Protein AF-A0A9D8DVA3-F1 (afdb_monomer_lite)

Foldseek 3Di:
DPPQQQDDDPDDDDDVPDDDDDDPPDDDDDDADPVGDDDDDDDDDDDQVPDDGSDPPDDSDDDDDDD

pLDDT: mean 89.7, std 8.9, range [57.72, 97.5]

Radius of gyration: 14.86 Å; chains: 1; bounding box: 30×41×29 Å

Sequence (67 aa):
MDRGVFTAWHEIVPHAGDQHTIYPDTLHWFQAGPEGAIVTEFSTRSTDEFDVFTDPDIRRVTVVTDS

Secondary structure (DSSP, 8-state):
--TTT--------PPTT----PPTT--------TT--------SS--GGG---SSTT--SSPPP---

Structure (mmCIF, N/CA/C/O backbone):
data_AF-A0A9D8DVA3-F1
#
_entry.id   AF-A0A9D8DVA3-F1
#
loop_
_atom_site.group_PDB
_atom_site.id
_atom_site.type_symbol
_atom_site.label_atom_id
_atom_site.label_alt_id
_atom_site.label_comp_id
_atom_site.label_asym_id
_atom_site.label_entity_id
_atom_site.label_seq_id
_atom_site.pdbx_PDB_ins_code
_atom_site.Cartn_x
_atom_site.Cartn_y
_atom_site.Cartn_z
_atom_site.occupancy
_atom_site.B_iso_or_equiv
_atom_site.auth_seq_id
_atom_site.auth_comp_id
_atom_site.auth_asym_id
_atom_site.auth_atom_id
_atom_site.pdbx_PDB_model_num
ATOM 1 N N . MET A 1 1 ? -10.180 -10.271 -7.937 1.00 57.72 1 MET A N 1
ATOM 2 C CA . MET A 1 1 ? -10.153 -9.476 -6.697 1.00 57.72 1 MET A CA 1
ATOM 3 C C . MET A 1 1 ? -11.586 -9.202 -6.308 1.00 57.72 1 MET A C 1
ATOM 5 O O . MET A 1 1 ? -12.363 -8.847 -7.193 1.00 57.72 1 MET A O 1
ATOM 9 N N . ASP A 1 2 ? -11.949 -9.452 -5.053 1.00 58.69 2 ASP A N 1
ATOM 10 C CA . ASP A 1 2 ? -13.266 -9.060 -4.562 1.00 58.69 2 ASP A CA 1
ATOM 11 C C . ASP A 1 2 ? -13.342 -7.527 -4.563 1.00 58.69 2 ASP A C 1
ATOM 13 O O . ASP A 1 2 ? -12.488 -6.850 -3.992 1.00 58.69 2 ASP A O 1
ATOM 17 N N . ARG A 1 3 ? -14.310 -6.972 -5.294 1.00 62.06 3 ARG A N 1
ATOM 18 C CA . ARG A 1 3 ? -14.434 -5.523 -5.513 1.00 62.06 3 ARG A CA 1
ATOM 19 C C . ARG A 1 3 ? -14.922 -4.775 -4.266 1.00 62.06 3 ARG A C 1
ATOM 21 O O . ARG A 1 3 ? -14.894 -3.551 -4.283 1.00 62.06 3 ARG A O 1
ATOM 28 N N . GLY A 1 4 ? -15.388 -5.472 -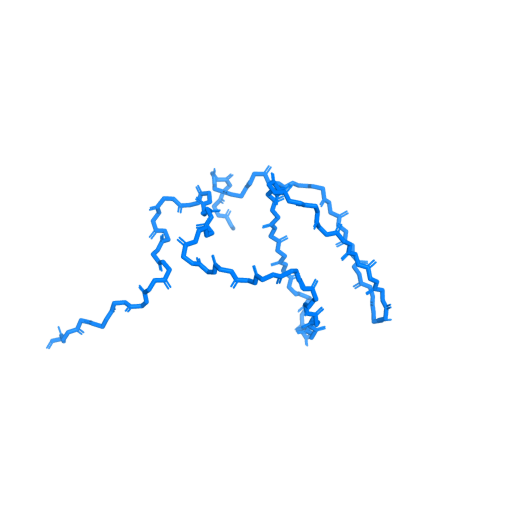3.226 1.00 82.50 4 GLY A N 1
ATOM 29 C CA . GLY A 1 4 ? -16.008 -4.842 -2.055 1.00 82.50 4 GLY A CA 1
ATOM 30 C C . GLY A 1 4 ? -15.039 -4.144 -1.093 1.00 82.50 4 GLY A C 1
ATOM 31 O O . GLY A 1 4 ? -15.401 -3.122 -0.517 1.00 82.50 4 GLY A O 1
ATOM 32 N N . VAL A 1 5 ? -13.820 -4.668 -0.931 1.00 90.00 5 VAL A N 1
ATOM 33 C CA . VAL A 1 5 ? -12.886 -4.228 0.130 1.00 90.00 5 VAL A CA 1
ATOM 34 C C . VAL A 1 5 ? -11.735 -3.360 -0.382 1.00 90.00 5 VAL A C 1
ATOM 36 O O . VAL A 1 5 ? -11.175 -2.569 0.370 1.00 90.00 5 VAL A O 1
ATOM 39 N N . PHE A 1 6 ? -11.401 -3.434 -1.671 1.00 91.69 6 PHE A N 1
ATOM 40 C CA . PHE A 1 6 ? -10.441 -2.527 -2.303 1.00 91.69 6 PHE A CA 1
ATOM 41 C C . PHE A 1 6 ? -11.168 -1.260 -2.764 1.00 91.69 6 PHE A C 1
ATOM 43 O O . PHE A 1 6 ? -11.988 -1.306 -3.679 1.00 91.69 6 PHE A O 1
ATOM 50 N N . THR A 1 7 ? -10.896 -0.124 -2.122 1.00 93.38 7 THR A N 1
ATOM 51 C CA . THR A 1 7 ? -11.652 1.123 -2.355 1.00 93.38 7 THR A CA 1
ATOM 52 C C . THR A 1 7 ? -10.811 2.282 -2.900 1.00 93.38 7 THR A C 1
ATOM 54 O O . THR A 1 7 ? -11.377 3.230 -3.443 1.00 93.38 7 THR A O 1
ATOM 57 N N . ALA A 1 8 ? -9.478 2.203 -2.828 1.00 94.19 8 ALA A N 1
ATOM 58 C CA . ALA A 1 8 ? -8.562 3.171 -3.436 1.00 94.19 8 ALA A CA 1
ATOM 59 C C . ALA A 1 8 ? -8.207 2.762 -4.879 1.00 94.19 8 ALA A C 1
ATOM 61 O O . ALA A 1 8 ? -7.831 1.618 -5.107 1.00 94.19 8 ALA A O 1
ATOM 62 N N . TRP A 1 9 ? -8.312 3.681 -5.850 1.00 95.38 9 TRP A N 1
ATOM 63 C CA . TRP A 1 9 ? -8.136 3.369 -7.286 1.00 95.38 9 TRP A CA 1
ATOM 64 C C . TRP A 1 9 ? -7.287 4.386 -8.064 1.00 95.38 9 TRP A C 1
ATOM 66 O O . TRP A 1 9 ? -7.256 4.359 -9.293 1.00 95.38 9 TRP A O 1
ATOM 76 N N . HIS A 1 10 ? -6.609 5.303 -7.370 1.00 95.50 10 HIS A N 1
ATOM 77 C CA . HIS A 1 10 ? -5.615 6.162 -8.007 1.00 95.50 10 HIS A CA 1
ATOM 78 C C . HIS A 1 10 ? -4.341 5.348 -8.258 1.00 95.50 10 HIS A C 1
ATOM 80 O O . HIS A 1 10 ? -3.641 4.994 -7.313 1.00 95.50 10 HIS A O 1
ATOM 86 N N . GLU A 1 11 ? -4.079 5.013 -9.521 1.00 96.75 11 GLU A N 1
ATOM 87 C CA . GLU A 1 11 ? -2.940 4.186 -9.915 1.00 96.75 11 GLU A CA 1
ATOM 88 C C . GLU A 1 11 ? -1.666 5.017 -10.075 1.00 96.75 11 GLU A C 1
ATOM 90 O O . GLU A 1 11 ? -1.658 6.080 -10.700 1.00 96.75 11 GLU A O 1
ATOM 95 N N . ILE A 1 12 ? -0.574 4.477 -9.539 1.00 96.56 12 ILE A N 1
ATOM 96 C CA . ILE A 1 12 ? 0.783 4.977 -9.717 1.00 96.56 12 ILE A CA 1
ATOM 97 C C . ILE A 1 12 ? 1.638 3.772 -10.099 1.00 96.56 12 ILE A C 1
ATOM 99 O O . ILE A 1 12 ? 1.600 2.751 -9.415 1.00 96.56 12 ILE A O 1
ATOM 103 N N . VAL A 1 13 ? 2.407 3.893 -11.181 1.00 96.44 13 VAL A N 1
ATOM 104 C CA . VAL A 1 13 ? 3.300 2.836 -11.677 1.00 96.44 13 VAL A CA 1
ATOM 105 C C . VAL A 1 13 ? 4.751 3.268 -11.442 1.00 96.44 13 VAL A C 1
ATOM 107 O O . VAL A 1 13 ? 5.329 3.932 -12.306 1.00 96.44 13 VAL A O 1
ATOM 110 N N . PRO A 1 14 ? 5.333 2.971 -10.264 1.00 93.19 14 PRO A N 1
ATOM 111 C CA . PRO A 1 14 ? 6.722 3.304 -9.977 1.00 93.19 14 PRO A CA 1
ATOM 112 C C . PRO A 1 14 ? 7.678 2.370 -10.729 1.00 93.19 14 PRO A C 1
ATOM 114 O O . PRO A 1 14 ? 7.535 1.146 -10.694 1.00 93.19 14 PRO A O 1
ATOM 117 N N . HIS A 1 15 ? 8.681 2.951 -11.380 1.00 95.38 15 HIS A N 1
ATOM 118 C CA . HIS A 1 15 ? 9.816 2.237 -11.957 1.00 95.38 15 HIS A CA 1
ATOM 119 C C . HIS A 1 15 ? 10.983 2.172 -10.962 1.00 95.38 15 HIS A C 1
ATOM 121 O O . HIS A 1 15 ? 10.972 2.789 -9.898 1.00 95.38 15 HIS A O 1
ATOM 127 N N . ALA A 1 16 ? 12.026 1.412 -11.303 1.00 96.06 16 ALA A N 1
ATOM 128 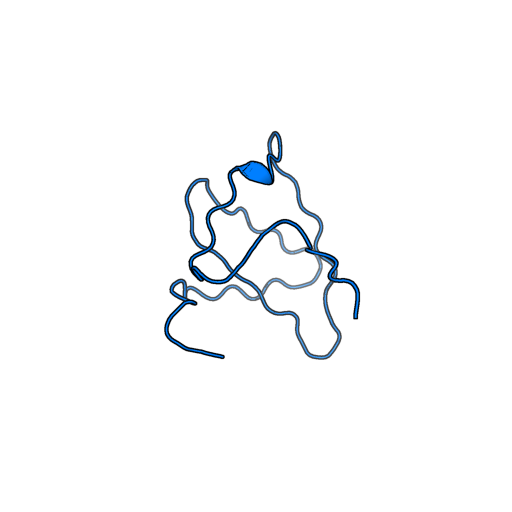C CA . ALA A 1 16 ? 13.213 1.304 -10.463 1.00 96.06 16 ALA A CA 1
ATOM 129 C C . ALA A 1 16 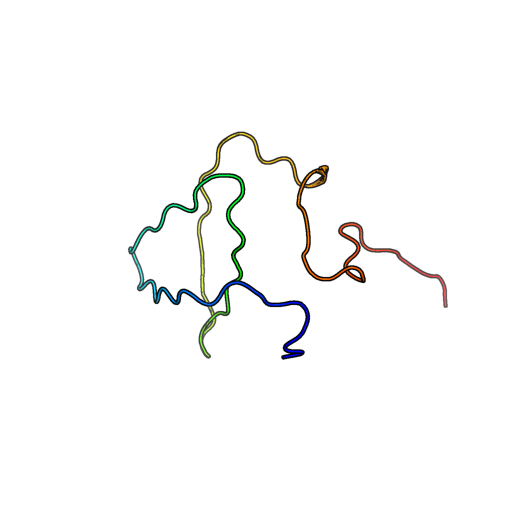? 13.852 2.684 -10.212 1.00 96.06 16 ALA A C 1
ATOM 131 O O . ALA A 1 16 ? 14.263 3.366 -11.149 1.00 96.06 16 ALA A O 1
ATOM 132 N N . GLY A 1 17 ? 13.963 3.059 -8.936 1.00 96.31 17 GLY A N 1
ATOM 133 C CA . GLY A 1 17 ? 14.495 4.355 -8.503 1.00 96.31 17 GLY A CA 1
ATOM 134 C C . GLY A 1 17 ? 13.439 5.447 -8.313 1.00 96.31 17 GLY A C 1
ATOM 135 O O . GLY A 1 17 ? 13.763 6.475 -7.718 1.00 96.31 17 GLY A O 1
ATOM 136 N N . ASP A 1 18 ? 12.194 5.227 -8.746 1.00 97.50 18 ASP A N 1
ATOM 137 C CA . ASP A 1 18 ? 11.098 6.148 -8.457 1.00 97.50 18 ASP A CA 1
ATOM 138 C C . ASP A 1 18 ? 10.754 6.118 -6.963 1.00 97.50 18 ASP A C 1
ATOM 140 O O . ASP A 1 18 ? 10.808 5.079 -6.300 1.00 97.50 18 ASP A O 1
ATOM 144 N N . GLN A 1 19 ? 10.360 7.277 -6.438 1.00 97.00 19 GLN A N 1
ATOM 145 C CA . GLN A 1 19 ? 9.905 7.429 -5.063 1.00 97.00 19 GLN A CA 1
ATOM 146 C C . GLN A 1 19 ? 8.492 8.001 -5.044 1.00 97.00 19 GLN A C 1
ATOM 148 O O . GLN A 1 19 ? 8.180 8.953 -5.761 1.00 97.00 19 GLN A O 1
ATOM 153 N N . HIS A 1 20 ? 7.659 7.462 -4.159 1.00 96.19 20 HIS A N 1
ATOM 154 C CA . HIS A 1 20 ? 6.339 8.000 -3.874 1.00 96.19 20 HIS A CA 1
ATOM 155 C C . HIS A 1 20 ? 6.126 8.129 -2.364 1.00 96.19 20 HIS A C 1
ATOM 157 O O . HIS A 1 20 ? 6.518 7.246 -1.604 1.00 96.19 20 HIS A O 1
ATOM 163 N N . THR A 1 21 ? 5.503 9.229 -1.938 1.00 96.44 21 THR A N 1
ATOM 164 C CA . THR A 1 21 ? 5.170 9.479 -0.532 1.00 96.44 21 THR A CA 1
ATOM 165 C C . THR A 1 21 ? 3.676 9.298 -0.329 1.00 96.44 21 THR A C 1
ATOM 167 O O . THR A 1 21 ? 2.879 10.048 -0.890 1.00 96.44 21 THR A O 1
ATOM 170 N N . ILE A 1 22 ? 3.313 8.343 0.522 1.00 95.56 22 ILE A N 1
ATOM 171 C CA . ILE A 1 22 ? 1.938 8.143 0.975 1.00 95.56 22 ILE A CA 1
ATOM 172 C C . ILE A 1 22 ? 1.737 8.988 2.233 1.00 95.56 22 ILE A C 1
ATOM 174 O O . ILE A 1 22 ? 2.500 8.880 3.194 1.00 95.56 22 ILE A O 1
ATOM 178 N N . TYR A 1 23 ? 0.742 9.871 2.212 1.00 94.75 23 TYR A N 1
ATOM 179 C CA . TYR A 1 23 ? 0.428 10.723 3.356 1.00 94.75 23 TYR A CA 1
ATOM 180 C C . TYR A 1 23 ? -0.332 9.943 4.445 1.00 94.75 23 TYR A C 1
ATOM 182 O O . TYR A 1 23 ? -0.978 8.939 4.134 1.00 94.75 23 TYR A O 1
ATOM 190 N N . PRO A 1 24 ? -0.284 10.391 5.716 1.00 93.19 24 PRO A N 1
ATOM 191 C CA . PRO A 1 24 ? -1.054 9.778 6.799 1.00 93.19 24 PRO A CA 1
ATOM 192 C C . PRO A 1 24 ? -2.543 9.636 6.459 1.00 93.19 24 PRO A C 1
ATOM 194 O O . PRO A 1 24 ? -3.077 10.414 5.666 1.00 93.19 24 PRO A O 1
ATOM 197 N N . ASP A 1 25 ? -3.200 8.642 7.059 1.00 91.56 25 ASP A N 1
ATOM 198 C CA . ASP A 1 25 ? -4.638 8.368 6.911 1.00 91.56 25 ASP A CA 1
ATOM 199 C C . ASP A 1 25 ? -5.119 8.237 5.450 1.00 91.56 25 ASP A C 1
ATOM 201 O O . ASP A 1 25 ? -6.274 8.514 5.121 1.00 91.56 25 ASP A O 1
ATOM 205 N N . THR A 1 26 ? -4.230 7.793 4.553 1.00 94.56 26 THR A N 1
ATOM 206 C CA . THR A 1 26 ? -4.528 7.571 3.132 1.00 94.56 26 THR A CA 1
ATOM 207 C C . THR A 1 26 ? -4.622 6.076 2.837 1.00 94.56 26 THR A C 1
ATOM 209 O O . THR A 1 26 ? -3.642 5.344 2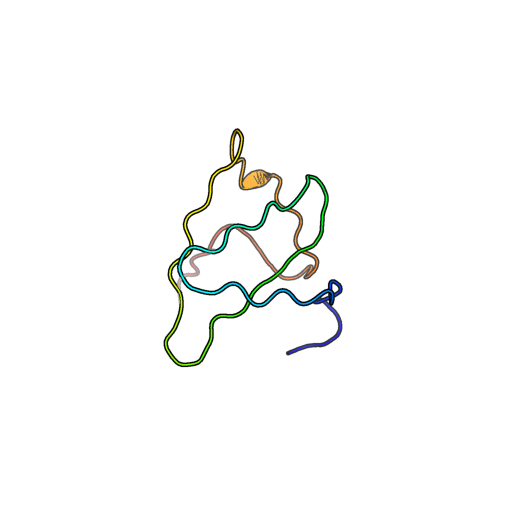.980 1.00 94.56 26 THR A O 1
ATOM 212 N N . LEU A 1 27 ? -5.790 5.616 2.379 1.00 95.12 27 LEU A N 1
ATOM 213 C CA . LEU A 1 27 ? -5.970 4.235 1.921 1.00 95.12 27 LEU A CA 1
ATOM 214 C C . LEU A 1 27 ? -5.101 3.958 0.690 1.00 95.12 27 LEU A C 1
ATOM 216 O O . LEU A 1 27 ? -5.136 4.709 -0.285 1.00 95.12 27 LEU A O 1
ATOM 220 N N . HIS A 1 28 ? -4.363 2.853 0.722 1.00 95.88 28 HIS A N 1
ATOM 221 C CA . HIS A 1 28 ? -3.496 2.424 -0.366 1.00 95.88 28 HIS A CA 1
ATOM 222 C C . HIS A 1 28 ? -3.354 0.900 -0.371 1.00 95.88 28 HIS A C 1
ATOM 224 O O . HIS A 1 28 ? -3.460 0.238 0.658 1.00 95.88 28 HIS A O 1
ATOM 230 N N . TRP A 1 29 ? -3.118 0.345 -1.551 1.00 95.44 29 TRP A N 1
ATOM 231 C CA . TRP A 1 29 ? -2.736 -1.044 -1.767 1.00 95.44 29 TRP A CA 1
ATOM 232 C C . TRP A 1 29 ? -1.868 -1.086 -3.023 1.00 95.44 29 TRP A C 1
ATOM 234 O O . TRP A 1 29 ? -1.921 -0.174 -3.849 1.00 95.44 29 TRP A O 1
ATOM 244 N N . PHE A 1 30 ? -1.054 -2.123 -3.168 1.00 96.25 30 PHE A N 1
ATOM 245 C CA . PHE A 1 30 ? -0.203 -2.281 -4.339 1.00 96.25 30 PHE A CA 1
ATOM 246 C C . PHE A 1 30 ? -0.127 -3.743 -4.757 1.00 96.25 30 PHE A C 1
ATOM 248 O O . PHE A 1 30 ? -0.344 -4.662 -3.967 1.00 96.25 30 PHE A O 1
ATOM 255 N N . GLN A 1 31 ? 0.192 -3.945 -6.028 1.00 96.31 31 GLN A N 1
ATOM 256 C CA . GLN A 1 31 ? 0.401 -5.252 -6.622 1.00 96.31 31 GLN A CA 1
ATOM 257 C C . GLN A 1 31 ? 1.663 -5.189 -7.481 1.00 96.31 31 GLN A C 1
ATOM 259 O O . GLN A 1 31 ? 1.822 -4.277 -8.288 1.00 96.31 31 GLN A O 1
ATOM 264 N N . ALA A 1 32 ? 2.565 -6.153 -7.300 1.00 96.69 32 ALA A N 1
ATOM 265 C CA . ALA A 1 32 ? 3.753 -6.263 -8.136 1.00 96.69 32 ALA A CA 1
ATOM 266 C C . ALA A 1 32 ? 3.405 -6.772 -9.546 1.00 96.69 32 ALA A C 1
ATOM 268 O O . ALA A 1 32 ? 2.415 -7.481 -9.742 1.00 96.69 32 ALA A O 1
ATOM 269 N N . GLY A 1 33 ? 4.260 -6.443 -10.517 1.00 95.19 33 GLY A N 1
ATO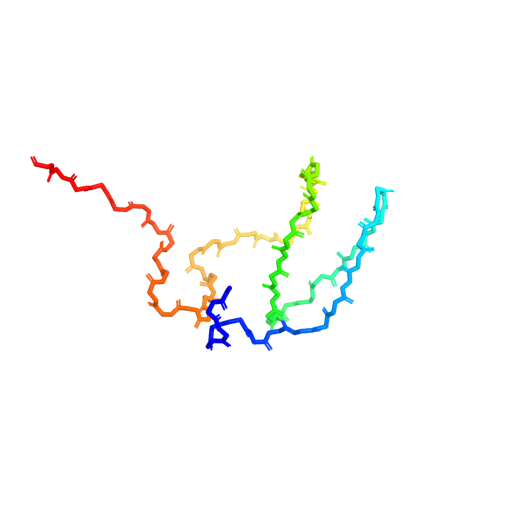M 270 C CA . GLY A 1 33 ? 4.192 -7.016 -11.858 1.00 95.19 33 GLY A CA 1
ATOM 271 C C . GLY A 1 33 ? 4.603 -8.499 -11.899 1.00 95.19 33 GLY A C 1
ATOM 272 O O . GLY A 1 33 ? 4.959 -9.080 -10.872 1.00 95.19 33 GLY A O 1
ATOM 273 N N . PRO A 1 34 ? 4.602 -9.122 -13.093 1.00 96.69 34 PRO A N 1
ATOM 274 C CA . PRO A 1 34 ? 4.901 -10.550 -13.265 1.00 96.69 34 PRO A CA 1
ATOM 275 C C . PRO A 1 34 ? 6.279 -10.994 -12.755 1.00 96.69 34 PRO A C 1
ATOM 277 O O . PRO A 1 34 ? 6.457 -12.154 -12.399 1.00 96.69 34 PRO A O 1
ATOM 280 N N . GLU A 1 35 ? 7.248 -10.080 -12.717 1.00 96.75 35 GLU A N 1
ATOM 281 C CA . GLU A 1 35 ? 8.620 -10.339 -12.263 1.00 96.75 35 GLU A CA 1
ATOM 282 C C . GLU A 1 35 ? 8.816 -10.068 -10.759 1.00 96.75 35 GLU A C 1
ATOM 284 O O . GLU A 1 35 ? 9.915 -10.227 -10.230 1.00 96.75 35 GLU A O 1
ATOM 289 N N . GLY A 1 36 ? 7.752 -9.680 -10.049 1.00 96.44 36 GLY A N 1
ATOM 290 C CA . GLY A 1 36 ? 7.833 -9.210 -8.670 1.00 96.44 36 GLY A CA 1
ATOM 291 C C . GLY A 1 36 ? 8.325 -7.762 -8.563 1.00 96.44 36 GLY A C 1
ATOM 292 O O . GLY A 1 36 ? 8.437 -7.042 -9.555 1.00 96.44 36 GLY A O 1
ATOM 293 N N . ALA A 1 37 ? 8.565 -7.313 -7.331 1.00 96.25 37 ALA A N 1
ATOM 294 C CA . ALA A 1 37 ? 9.094 -5.986 -7.030 1.00 96.25 37 ALA A CA 1
ATOM 295 C C . ALA A 1 37 ? 9.844 -6.001 -5.690 1.00 96.25 37 ALA A C 1
ATOM 297 O O . ALA A 1 37 ? 9.500 -6.769 -4.790 1.00 96.25 37 ALA A O 1
ATOM 298 N N . ILE A 1 38 ? 10.839 -5.123 -5.551 1.00 96.25 38 ILE A N 1
ATOM 299 C CA . ILE A 1 38 ? 11.473 -4.795 -4.269 1.00 96.25 38 ILE A CA 1
ATOM 300 C C . ILE A 1 38 ? 11.119 -3.344 -3.957 1.00 96.25 38 ILE A C 1
ATOM 302 O O . ILE A 1 38 ? 11.355 -2.462 -4.781 1.00 96.25 38 ILE A O 1
ATOM 306 N N . VAL A 1 39 ? 10.561 -3.109 -2.772 1.00 96.25 39 VAL A N 1
ATOM 307 C CA . VAL A 1 39 ? 10.188 -1.779 -2.284 1.00 96.25 39 VAL A CA 1
ATOM 308 C C . VAL A 1 39 ? 10.905 -1.540 -0.963 1.00 96.25 39 VAL A C 1
ATOM 310 O O . VAL A 1 39 ? 10.908 -2.410 -0.094 1.00 96.25 39 VAL A O 1
ATOM 313 N N . THR A 1 40 ? 11.501 -0.362 -0.815 1.00 96.25 40 THR A N 1
ATOM 314 C CA . THR A 1 40 ? 12.060 0.098 0.458 1.00 96.25 40 THR A CA 1
ATOM 315 C C . THR A 1 40 ? 11.110 1.122 1.060 1.00 96.25 40 THR A C 1
ATOM 317 O O . THR A 1 40 ? 10.806 2.126 0.418 1.00 96.25 40 THR A O 1
ATOM 320 N N . GLU A 1 41 ? 10.655 0.883 2.287 1.00 94.62 41 GLU A N 1
ATOM 321 C CA . GLU A 1 41 ? 9.818 1.822 3.033 1.00 94.62 41 GLU A CA 1
ATOM 322 C C . GLU A 1 41 ? 10.679 2.708 3.940 1.00 94.62 41 GLU A C 1
ATOM 324 O O . GLU A 1 41 ? 11.551 2.223 4.664 1.00 94.62 41 GLU A O 1
ATOM 329 N N . PHE A 1 42 ? 10.394 4.009 3.927 1.00 95.12 42 PHE A N 1
ATOM 330 C CA . PHE A 1 42 ? 10.862 4.946 4.940 1.00 95.12 42 PHE A CA 1
ATOM 331 C C . PHE A 1 42 ? 9.649 5.614 5.576 1.00 95.12 42 PHE A C 1
ATOM 333 O O . PHE A 1 42 ? 8.915 6.340 4.905 1.00 95.12 42 PHE A O 1
ATOM 340 N N . SER A 1 43 ? 9.454 5.392 6.870 1.00 91.56 43 SER A N 1
ATOM 341 C CA . SER A 1 43 ? 8.345 5.959 7.628 1.00 91.56 43 SER A CA 1
ATOM 342 C C . SER A 1 43 ? 8.840 6.684 8.876 1.00 91.56 43 SER A C 1
ATOM 344 O O . SER A 1 43 ? 10.019 6.653 9.244 1.00 91.56 43 SER A O 1
ATOM 346 N N . THR A 1 44 ? 7.918 7.389 9.530 1.00 89.31 44 THR A N 1
ATOM 347 C CA . THR A 1 44 ? 8.083 7.728 10.945 1.00 89.31 44 THR A CA 1
ATOM 348 C C . THR A 1 44 ? 8.020 6.431 11.771 1.00 89.31 44 THR A C 1
ATOM 350 O O . THR A 1 44 ? 8.286 5.342 11.269 1.00 89.31 44 THR A O 1
ATOM 353 N N . ARG A 1 45 ? 7.715 6.490 13.069 1.00 90.31 45 ARG A N 1
ATOM 354 C CA . ARG A 1 45 ? 7.593 5.257 13.852 1.00 90.31 45 ARG A CA 1
ATOM 355 C C . ARG A 1 45 ? 6.463 4.387 13.282 1.00 90.31 45 ARG A C 1
ATOM 357 O O . ARG A 1 45 ? 5.303 4.760 13.418 1.00 90.31 45 ARG A O 1
ATOM 364 N N . SER A 1 46 ? 6.813 3.234 12.715 1.00 85.31 46 SER A N 1
ATOM 365 C CA . SER A 1 46 ? 5.836 2.226 12.308 1.00 85.31 46 SER A CA 1
ATOM 366 C C . SER A 1 46 ? 5.243 1.536 13.539 1.00 85.31 46 SER A C 1
ATOM 368 O O . SER A 1 46 ? 5.964 1.128 14.459 1.00 85.31 46 SER A O 1
ATOM 370 N N . THR A 1 47 ? 3.916 1.467 13.573 1.00 87.00 47 THR A N 1
ATOM 371 C CA . THR A 1 47 ? 3.126 0.840 14.637 1.00 87.00 47 THR A CA 1
ATOM 372 C C . THR A 1 47 ? 1.981 0.053 14.027 1.00 87.00 47 THR A C 1
ATOM 374 O O . THR A 1 47 ? 0.814 0.419 14.127 1.00 87.00 47 THR A O 1
ATOM 377 N N . ASP A 1 48 ? 2.372 -1.056 13.427 1.00 80.56 48 ASP A N 1
ATOM 378 C CA . ASP A 1 48 ? 1.600 -2.220 13.022 1.00 80.56 48 ASP A CA 1
ATOM 379 C C . ASP A 1 48 ? 0.214 -2.423 13.673 1.00 80.56 48 ASP A C 1
ATOM 381 O O . ASP A 1 48 ? -0.780 -2.688 12.998 1.00 80.56 48 ASP A O 1
ATOM 385 N N . GLU A 1 49 ? 0.135 -2.330 14.999 1.00 78.00 49 GLU A N 1
ATOM 386 C CA . GLU A 1 49 ? -1.085 -2.540 15.791 1.00 78.00 49 GLU A CA 1
ATOM 387 C C . GLU A 1 49 ? -2.226 -1.553 15.501 1.00 78.00 49 GLU A C 1
A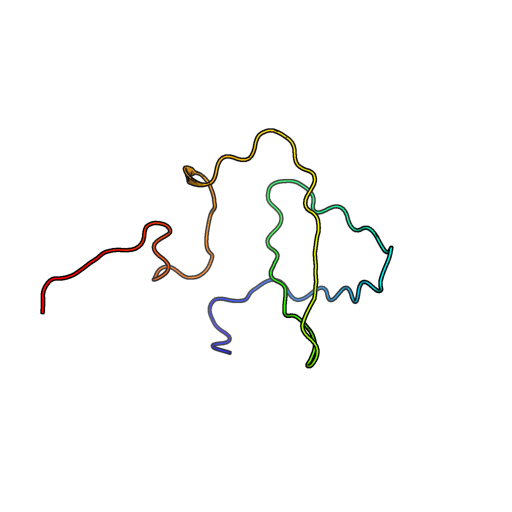TOM 389 O O . GLU A 1 49 ? -3.374 -1.844 15.836 1.00 78.00 49 GLU A O 1
ATOM 394 N N . PHE A 1 50 ? -1.923 -0.417 14.869 1.00 81.19 50 PHE A N 1
ATOM 395 C CA . PHE A 1 50 ? -2.900 0.612 14.511 1.00 81.19 50 PHE A CA 1
ATOM 396 C C . PHE A 1 50 ? -3.282 0.610 13.027 1.00 81.19 50 PHE A C 1
ATOM 398 O O . PHE A 1 50 ? -4.070 1.462 12.616 1.00 81.19 50 PHE A O 1
ATOM 405 N N . ASP A 1 51 ? -2.769 -0.328 12.224 1.00 85.94 51 ASP A N 1
ATOM 406 C CA . ASP A 1 51 ? -3.154 -0.413 10.814 1.00 85.94 51 ASP A CA 1
ATOM 407 C C . ASP A 1 51 ? -4.635 -0.784 10.677 1.00 85.94 51 ASP A C 1
ATOM 409 O O . ASP A 1 51 ? -5.116 -1.779 11.229 1.00 85.94 51 ASP A O 1
ATOM 413 N N . VAL A 1 52 ? -5.354 0.017 9.893 1.00 87.50 52 VAL A N 1
ATOM 414 C CA . VAL A 1 52 ? -6.769 -0.191 9.587 1.00 87.50 52 VAL A CA 1
ATOM 415 C C . VAL A 1 52 ? -6.888 -0.867 8.227 1.00 87.50 52 VAL A C 1
ATOM 417 O O . VAL A 1 52 ? -6.552 -0.282 7.199 1.00 87.50 52 VAL A O 1
ATOM 420 N N . PHE A 1 53 ? -7.411 -2.092 8.218 1.00 91.31 53 PHE A N 1
ATOM 421 C CA . PHE A 1 53 ? -7.733 -2.816 6.992 1.00 91.31 53 PHE A CA 1
ATOM 422 C C . PHE A 1 53 ? -9.173 -2.526 6.569 1.00 91.31 53 PHE A C 1
ATOM 424 O O . PHE A 1 53 ? -10.085 -2.485 7.394 1.00 91.31 53 PHE A O 1
ATOM 431 N N . THR A 1 54 ? -9.385 -2.331 5.269 1.00 91.38 54 THR A N 1
ATOM 432 C CA . THR A 1 54 ? -10.730 -2.163 4.698 1.00 91.38 54 THR A CA 1
ATOM 433 C C . THR A 1 54 ? -11.509 -3.473 4.631 1.00 91.38 54 THR A C 1
ATOM 435 O O . THR A 1 54 ? -12.737 -3.454 4.608 1.00 91.38 54 THR A O 1
ATOM 438 N N . ASP A 1 55 ? -10.804 -4.602 4.602 1.00 91.44 55 ASP A N 1
ATOM 439 C CA . ASP A 1 55 ? -11.384 -5.935 4.691 1.00 91.44 55 ASP A CA 1
ATOM 440 C C . ASP A 1 55 ? -11.584 -6.321 6.172 1.00 91.44 55 ASP A C 1
ATOM 442 O O . ASP A 1 55 ? -10.595 -6.435 6.905 1.00 91.44 55 ASP A O 1
ATOM 446 N N . PRO A 1 56 ? -12.837 -6.516 6.633 1.00 88.38 56 PRO A N 1
ATOM 447 C CA . PRO A 1 56 ? -13.131 -6.835 8.030 1.00 88.38 56 PRO A CA 1
ATOM 448 C C . PRO A 1 56 ? -12.670 -8.237 8.451 1.00 88.38 56 PRO A C 1
ATOM 450 O O . PRO A 1 56 ? -12.600 -8.510 9.653 1.00 88.38 56 PRO A O 1
ATOM 453 N N . ASP A 1 57 ? -12.361 -9.120 7.499 1.00 88.94 57 ASP A N 1
ATOM 454 C CA . ASP A 1 57 ? -11.941 -10.492 7.781 1.00 88.94 57 ASP A CA 1
ATOM 455 C C . ASP A 1 57 ? -10.422 -10.606 7.996 1.00 88.94 57 ASP A C 1
ATOM 457 O O . ASP A 1 57 ? -9.936 -11.618 8.518 1.00 88.94 57 ASP A O 1
ATOM 461 N N . ILE A 1 58 ? -9.654 -9.561 7.663 1.00 88.12 58 ILE A N 1
ATOM 462 C CA . ILE A 1 58 ? -8.207 -9.545 7.883 1.00 88.12 58 ILE A CA 1
ATOM 463 C C . ILE A 1 58 ? -7.903 -9.457 9.379 1.00 88.12 58 ILE A C 1
ATOM 465 O O . ILE A 1 58 ? -8.241 -8.498 10.074 1.00 88.12 58 ILE A O 1
ATOM 469 N N . ARG A 1 59 ? -7.159 -10.453 9.867 1.00 84.88 59 ARG A N 1
ATOM 470 C CA . ARG A 1 59 ? -6.519 -10.419 11.183 1.00 84.88 59 ARG A CA 1
ATOM 471 C C . ARG A 1 59 ? -5.023 -10.244 11.012 1.00 84.88 59 ARG A C 1
ATOM 473 O O . ARG A 1 59 ? -4.371 -11.084 10.401 1.00 84.88 59 ARG A O 1
ATOM 480 N N . ARG A 1 60 ? -4.477 -9.178 11.603 1.00 80.44 60 ARG A N 1
ATOM 481 C CA . ARG A 1 60 ? -3.043 -8.866 11.513 1.00 80.44 60 ARG A CA 1
ATOM 482 C C . ARG A 1 60 ? -2.160 -9.997 12.048 1.00 80.44 60 ARG A C 1
ATOM 484 O O . ARG A 1 60 ? -1.104 -10.290 11.500 1.00 80.44 60 ARG A O 1
ATOM 491 N N . VAL A 1 61 ? -2.585 -10.616 13.146 1.00 83.12 61 VAL A N 1
ATOM 492 C CA . VAL A 1 61 ? -1.819 -11.672 13.808 1.00 83.12 61 VAL A CA 1
ATOM 493 C C . VAL A 1 61 ? -2.212 -13.023 13.226 1.00 83.12 61 VAL A C 1
ATOM 495 O O . VAL A 1 61 ? -3.392 -13.375 13.192 1.00 83.12 61 VAL A O 1
ATOM 498 N N . THR A 1 62 ? -1.209 -13.796 12.806 1.00 82.94 62 THR A N 1
ATOM 499 C CA . THR A 1 62 ? -1.405 -15.184 12.376 1.00 82.94 62 THR A CA 1
ATOM 500 C C . THR A 1 62 ? -1.918 -16.021 13.546 1.00 82.94 62 THR A C 1
ATOM 502 O O . THR A 1 62 ? -1.306 -16.047 14.613 1.00 82.94 62 THR A O 1
ATOM 505 N N . VAL A 1 63 ? -3.027 -16.730 13.339 1.00 82.62 63 VAL A N 1
ATOM 506 C CA . VAL A 1 63 ? -3.573 -17.685 14.309 1.00 82.62 63 VAL A CA 1
ATOM 507 C C . VAL A 1 63 ? -3.152 -19.088 13.885 1.00 82.62 63 VAL A C 1
ATOM 509 O O . VAL A 1 63 ? -3.504 -19.532 12.795 1.00 82.62 63 VAL A O 1
ATOM 512 N N . VAL A 1 64 ? -2.398 -19.784 14.735 1.00 84.50 64 VAL A N 1
ATOM 513 C CA . VAL A 1 64 ? -2.064 -21.201 14.534 1.00 84.50 64 VAL A CA 1
ATOM 514 C C . VAL A 1 64 ? -3.160 -22.040 15.182 1.00 84.50 64 VAL A C 1
ATOM 516 O O . VAL A 1 64 ? -3.454 -21.864 16.363 1.00 84.50 64 VAL A O 1
ATOM 519 N N . THR A 1 65 ? -3.778 -22.930 14.412 1.00 80.56 65 THR A N 1
ATOM 520 C CA . THR A 1 65 ? -4.777 -23.882 14.907 1.00 80.56 65 THR A CA 1
ATOM 521 C C . THR A 1 65 ? -4.209 -25.291 14.837 1.00 80.56 65 THR A C 1
ATOM 523 O O . THR A 1 65 ? -3.741 -25.701 13.773 1.00 80.56 65 THR A O 1
ATOM 526 N N . ASP A 1 66 ? -4.275 -26.033 15.939 1.00 80.69 66 ASP A N 1
ATOM 527 C CA . ASP A 1 66 ? -3.964 -27.461 15.926 1.00 80.69 66 ASP A CA 1
ATOM 528 C C . ASP A 1 66 ? -5.030 -28.208 15.107 1.00 80.69 66 ASP A C 1
ATOM 530 O O . ASP A 1 66 ? -6.224 -27.912 15.211 1.00 80.69 66 ASP A O 1
ATOM 534 N N . SER A 1 67 ? -4.572 -29.110 14.233 1.00 69.62 67 SER A N 1
ATOM 535 C CA . SER A 1 67 ? -5.417 -29.952 13.368 1.00 69.62 67 SER A CA 1
ATOM 536 C C . SER A 1 67 ? -5.901 -31.208 14.079 1.00 69.62 67 SER A C 1
ATOM 538 O O . SER A 1 67 ? -5.131 -31.745 14.907 1.00 69.62 67 SER A O 1
#